Protein AF-A0A962MF19-F1 (afdb_monomer_lite)

Structure (mmCIF, N/CA/C/O backbone):
data_AF-A0A962MF19-F1
#
_entry.id   AF-A0A962MF19-F1
#
loop_
_atom_site.group_PDB
_atom_site.id
_atom_site.type_symbol
_atom_site.label_atom_id
_atom_site.label_alt_id
_atom_site.label_comp_id
_atom_site.label_asym_id
_atom_site.label_entity_id
_atom_site.label_seq_id
_atom_site.pdbx_PDB_ins_code
_atom_site.Cartn_x
_atom_site.Cartn_y
_atom_site.Cartn_z
_atom_site.occupancy
_atom_site.B_iso_or_equiv
_atom_site.auth_seq_id
_atom_site.auth_comp_id
_atom_site.auth_asym_id
_atom_site.auth_atom_id
_atom_site.pdbx_PDB_model_num
ATOM 1 N N . MET A 1 1 ? 55.843 11.246 -46.425 1.00 45.12 1 MET A N 1
ATOM 2 C CA . ME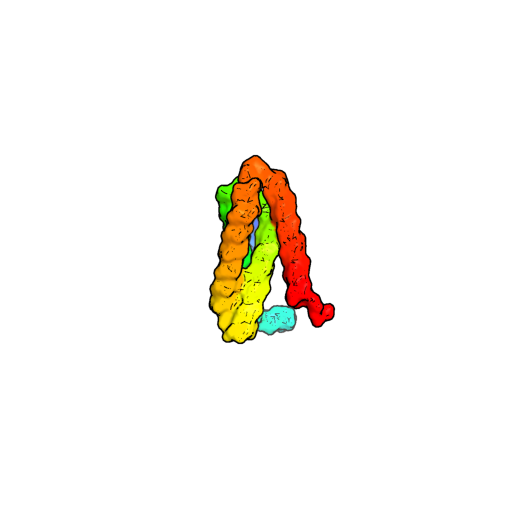T A 1 1 ? 55.905 10.665 -45.067 1.00 45.12 1 MET A CA 1
ATOM 3 C C . MET A 1 1 ? 54.503 10.751 -44.477 1.00 45.12 1 MET A C 1
ATOM 5 O O . MET A 1 1 ? 54.167 11.739 -43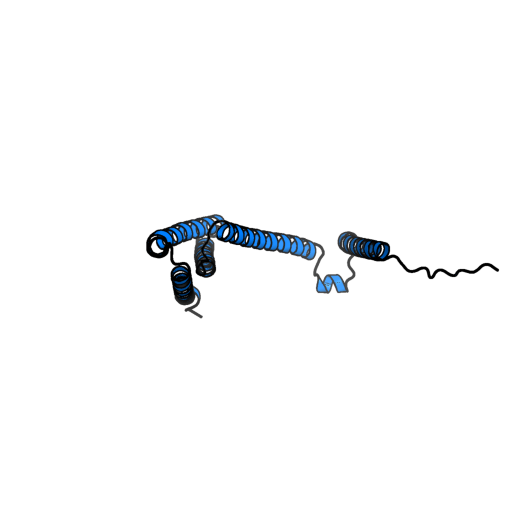.845 1.00 45.12 1 MET A O 1
ATOM 9 N N . ASN A 1 2 ? 53.659 9.770 -44.809 1.00 52.91 2 ASN A N 1
ATOM 10 C CA . ASN A 1 2 ? 52.299 9.628 -44.285 1.00 52.91 2 ASN A CA 1
ATOM 11 C C . ASN A 1 2 ? 52.342 8.606 -43.152 1.00 52.91 2 ASN A C 1
ATOM 13 O O . ASN A 1 2 ? 52.825 7.508 -43.406 1.00 52.91 2 ASN A O 1
ATOM 17 N N . ALA A 1 3 ? 51.829 8.956 -41.973 1.00 49.38 3 ALA A N 1
ATOM 18 C CA . ALA A 1 3 ? 51.201 8.040 -41.012 1.00 49.38 3 ALA A CA 1
ATOM 19 C C . ALA A 1 3 ? 50.844 8.827 -39.739 1.00 49.38 3 ALA A C 1
ATOM 21 O O . ALA A 1 3 ? 51.506 8.724 -38.713 1.00 49.38 3 ALA A O 1
ATOM 22 N N . LEU A 1 4 ? 49.803 9.660 -39.813 1.00 54.38 4 LEU A N 1
ATOM 23 C CA . LEU A 1 4 ? 49.084 10.070 -38.609 1.00 54.38 4 LEU A CA 1
ATOM 24 C C . LEU A 1 4 ? 48.129 8.926 -38.260 1.00 54.38 4 LEU A C 1
ATOM 26 O O . LEU A 1 4 ? 46.979 8.915 -38.697 1.00 54.38 4 LEU A O 1
ATOM 30 N N . GLU A 1 5 ? 48.635 7.931 -37.534 1.00 59.78 5 GLU A N 1
ATOM 31 C CA . GLU A 1 5 ? 47.818 6.900 -36.896 1.00 59.78 5 GLU A CA 1
ATOM 32 C C . GLU A 1 5 ? 46.910 7.572 -35.859 1.00 59.78 5 GLU A C 1
ATOM 34 O O . GLU A 1 5 ? 47.294 7.805 -34.715 1.00 59.78 5 GLU A O 1
ATOM 39 N N . GLN A 1 6 ? 45.693 7.935 -36.265 1.00 65.50 6 GLN A N 1
ATOM 40 C CA . GLN A 1 6 ? 44.643 8.215 -35.297 1.00 65.50 6 GLN A CA 1
ATOM 41 C C . GLN A 1 6 ? 44.184 6.876 -34.711 1.00 65.50 6 GLN A C 1
ATOM 43 O O . GLN A 1 6 ? 43.727 6.021 -35.475 1.00 65.50 6 GLN A O 1
ATOM 48 N N . PRO A 1 7 ? 44.285 6.657 -33.386 1.00 58.25 7 PRO A N 1
ATOM 49 C CA . PRO A 1 7 ? 43.779 5.434 -32.792 1.00 58.25 7 PRO A CA 1
ATOM 50 C C . PRO A 1 7 ? 42.270 5.390 -33.028 1.00 58.25 7 PRO A C 1
ATOM 52 O O . PRO A 1 7 ? 41.548 6.331 -32.695 1.00 58.25 7 PRO A O 1
ATOM 5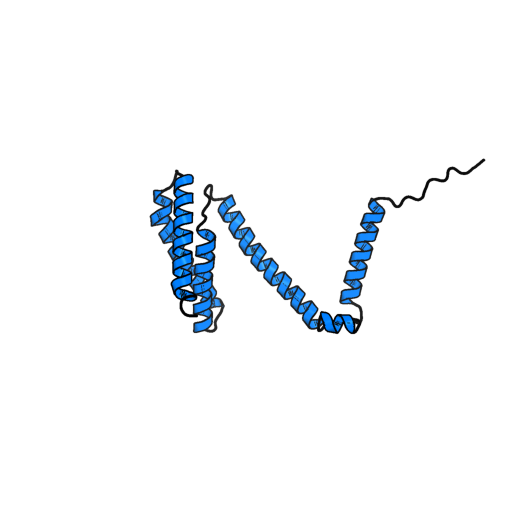5 N N . THR A 1 8 ? 41.794 4.301 -33.626 1.00 63.66 8 THR A N 1
ATOM 56 C CA . THR A 1 8 ? 40.376 4.009 -33.862 1.00 63.66 8 THR A CA 1
ATOM 57 C C . THR A 1 8 ? 39.663 3.787 -32.525 1.00 63.66 8 THR A C 1
ATOM 59 O O . THR A 1 8 ? 39.357 2.662 -32.134 1.00 63.66 8 THR A O 1
ATOM 62 N N . GLY A 1 9 ? 39.454 4.864 -31.771 1.00 68.25 9 GLY A N 1
ATOM 63 C CA . GLY A 1 9 ? 38.730 4.859 -30.511 1.00 68.25 9 GLY A CA 1
ATOM 64 C C . GLY A 1 9 ? 37.236 4.799 -30.787 1.00 68.25 9 GLY A C 1
ATOM 65 O O . GLY A 1 9 ? 36.672 5.724 -31.370 1.00 68.25 9 GLY A O 1
ATOM 66 N N . ILE A 1 10 ? 36.588 3.710 -30.374 1.00 74.94 10 ILE A N 1
ATOM 67 C CA . ILE A 1 10 ? 35.130 3.572 -30.437 1.00 74.94 10 ILE A CA 1
ATOM 68 C C . ILE A 1 10 ? 34.502 4.786 -29.741 1.00 74.94 10 ILE A C 1
ATOM 70 O O . ILE A 1 10 ? 34.751 5.043 -28.561 1.00 74.94 10 ILE A O 1
ATOM 74 N N . SER A 1 11 ? 33.687 5.551 -30.469 1.00 81.56 11 SER A N 1
ATOM 75 C CA . SER A 1 11 ? 33.043 6.736 -29.902 1.00 81.56 11 SER A CA 1
ATOM 76 C C . SER A 1 11 ? 32.055 6.342 -28.792 1.00 81.56 11 SER A C 1
ATOM 78 O O . SER A 1 11 ? 31.367 5.325 -28.893 1.00 81.56 11 SER A O 1
ATOM 80 N N . LYS A 1 12 ? 31.912 7.163 -27.737 1.00 81.75 12 LYS A N 1
ATOM 81 C CA . LYS A 1 12 ? 30.951 6.906 -26.635 1.00 81.75 12 LYS A CA 1
ATOM 82 C C . LYS A 1 12 ? 29.517 6.673 -27.135 1.00 81.75 12 LYS A C 1
ATOM 84 O O . LYS A 1 12 ? 28.783 5.876 -26.558 1.00 81.75 12 LYS A O 1
ATOM 89 N N . ARG A 1 13 ? 29.128 7.344 -28.227 1.00 82.50 13 ARG A N 1
ATOM 90 C CA . ARG A 1 13 ? 27.823 7.177 -28.882 1.00 82.50 13 ARG A CA 1
ATOM 91 C C . ARG A 1 13 ? 27.704 5.820 -29.582 1.00 82.50 13 ARG A C 1
ATOM 93 O O . ARG A 1 13 ? 26.664 5.186 -29.453 1.00 82.50 13 ARG A O 1
ATOM 100 N N . GLN A 1 14 ? 28.750 5.352 -30.273 1.00 86.75 14 GLN A N 1
ATOM 101 C CA . GLN A 1 14 ? 28.789 3.985 -30.814 1.00 86.75 14 GLN A CA 1
ATOM 102 C C . GLN A 1 14 ? 28.735 2.939 -29.707 1.00 86.75 14 GLN A C 1
ATOM 104 O O . GLN A 1 14 ? 28.027 1.955 -29.865 1.00 86.75 14 GLN A O 1
ATOM 109 N N . LEU A 1 15 ? 29.418 3.166 -28.581 1.00 86.25 15 LEU A N 1
ATOM 110 C CA . LEU A 1 15 ? 29.354 2.265 -27.431 1.00 86.25 15 LEU A CA 1
ATOM 111 C C . LEU A 1 15 ? 27.913 2.133 -26.909 1.00 86.25 15 LEU A C 1
ATOM 113 O O . LEU A 1 15 ? 27.426 1.024 -26.718 1.00 86.25 15 LEU A O 1
ATOM 117 N N . TRP A 1 16 ? 27.203 3.258 -26.762 1.00 87.94 16 TRP A N 1
ATOM 118 C CA . TRP A 1 16 ? 25.786 3.272 -26.385 1.00 87.94 16 TRP A CA 1
ATOM 119 C C . TRP A 1 16 ? 24.900 2.525 -27.391 1.00 87.94 16 TRP A C 1
ATOM 121 O O . TRP A 1 16 ? 24.063 1.723 -26.986 1.00 87.94 16 TRP A O 1
ATOM 131 N N . TRP A 1 17 ? 25.103 2.722 -28.696 1.00 89.62 17 TRP A N 1
ATOM 132 C CA . TRP A 1 17 ? 24.365 1.984 -29.729 1.00 89.62 17 TRP A CA 1
ATOM 133 C C . TRP A 1 17 ? 24.653 0.481 -29.718 1.00 89.62 17 TRP A C 1
ATOM 135 O O . TRP A 1 17 ? 23.727 -0.312 -29.865 1.00 89.62 17 TRP A O 1
ATOM 145 N N . LEU A 1 18 ? 25.907 0.078 -29.506 1.00 90.50 18 LEU A N 1
ATOM 146 C CA . LEU A 1 18 ? 26.288 -1.331 -29.397 1.00 90.50 18 LEU A CA 1
ATOM 147 C C . LEU A 1 18 ? 25.648 -1.996 -28.175 1.00 90.50 18 LEU A C 1
ATOM 149 O O . LEU A 1 18 ? 25.180 -3.125 -28.285 1.00 90.50 18 LEU A O 1
ATOM 153 N N . LEU A 1 19 ? 25.566 -1.291 -27.043 1.00 90.62 19 LEU A N 1
ATOM 154 C CA . LEU A 1 19 ? 24.864 -1.779 -25.855 1.00 90.62 19 LEU A CA 1
ATOM 155 C C . LEU A 1 19 ? 23.370 -1.989 -26.126 1.00 90.62 19 LEU A C 1
ATOM 157 O O . LEU A 1 19 ? 22.846 -3.047 -25.791 1.00 90.62 19 LEU A O 1
ATOM 161 N N . TRP A 1 20 ? 22.695 -1.040 -26.783 1.00 90.12 20 TRP A N 1
ATOM 162 C CA . TRP A 1 20 ? 21.284 -1.199 -27.160 1.00 90.12 20 TRP A CA 1
ATOM 163 C C . TRP A 1 20 ? 21.058 -2.325 -28.170 1.00 90.12 20 TRP A C 1
ATOM 165 O O . TRP A 1 20 ? 20.074 -3.052 -28.054 1.00 90.12 20 TRP A O 1
ATOM 175 N N . LEU A 1 21 ? 21.964 -2.500 -29.134 1.00 92.00 21 LEU A N 1
ATOM 176 C CA . LEU A 1 21 ? 21.892 -3.596 -30.101 1.00 92.00 21 LEU A CA 1
ATOM 177 C C . LEU A 1 21 ? 22.109 -4.955 -29.437 1.00 92.00 21 LEU A C 1
ATOM 179 O O . LEU A 1 21 ? 21.353 -5.881 -29.714 1.00 92.00 21 LEU A O 1
ATOM 183 N N . LEU A 1 22 ? 23.088 -5.072 -28.536 1.00 90.06 22 LEU A N 1
ATOM 184 C CA . LEU A 1 22 ? 23.308 -6.288 -27.752 1.00 90.06 22 LEU A CA 1
ATOM 185 C C . LEU A 1 22 ? 22.102 -6.597 -26.868 1.00 90.06 22 LEU A C 1
ATOM 187 O O . LEU A 1 22 ? 21.628 -7.728 -26.865 1.00 90.06 22 LEU A O 1
ATOM 191 N N . LEU A 1 23 ? 21.563 -5.594 -26.173 1.00 89.62 23 LEU A N 1
ATOM 192 C CA . LEU A 1 23 ? 20.366 -5.745 -25.352 1.00 89.62 23 LEU A CA 1
ATOM 193 C C . LEU A 1 23 ? 19.175 -6.216 -26.199 1.00 89.62 23 LEU A C 1
ATOM 195 O O . LEU A 1 23 ? 18.524 -7.199 -25.859 1.00 89.62 23 LEU A O 1
ATOM 199 N N . GLY A 1 24 ? 18.926 -5.559 -27.334 1.00 87.25 24 GLY A N 1
ATOM 200 C CA . GLY A 1 24 ? 17.862 -5.927 -28.266 1.00 87.25 24 GLY A CA 1
ATOM 201 C C . GLY A 1 24 ? 18.040 -7.332 -28.842 1.00 87.25 24 GLY A C 1
ATOM 202 O O . GLY A 1 24 ? 17.070 -8.081 -28.922 1.00 87.25 24 GLY A O 1
ATOM 203 N N . ALA A 1 25 ? 19.271 -7.727 -29.176 1.00 85.44 25 ALA A N 1
ATOM 204 C CA . ALA A 1 25 ? 19.594 -9.068 -29.658 1.00 85.44 25 ALA A CA 1
ATOM 205 C C . ALA A 1 25 ? 19.375 -10.139 -28.578 1.00 85.44 25 ALA A C 1
ATOM 207 O O . ALA A 1 25 ? 18.810 -11.191 -28.871 1.00 85.44 25 ALA A O 1
ATOM 208 N N . VAL A 1 26 ? 19.753 -9.862 -27.326 1.00 83.75 26 VAL A N 1
ATOM 209 C CA . VAL A 1 26 ? 19.499 -10.746 -26.176 1.00 83.75 26 VAL A CA 1
ATOM 210 C C . VAL A 1 26 ? 17.999 -10.899 -25.935 1.00 83.75 26 VAL A C 1
ATOM 212 O O . VAL A 1 26 ? 17.520 -12.019 -25.766 1.00 83.75 26 VAL A O 1
ATOM 215 N N . VAL A 1 27 ? 17.241 -9.800 -25.980 1.00 82.31 27 VAL A N 1
ATOM 216 C CA . VAL A 1 27 ? 15.777 -9.822 -25.846 1.00 82.31 27 VAL A CA 1
ATOM 217 C C . VAL A 1 27 ? 15.150 -10.630 -26.982 1.00 82.31 27 VAL A C 1
ATOM 219 O O . VAL A 1 27 ? 14.377 -11.548 -26.723 1.00 82.31 27 VAL A O 1
ATOM 222 N N . ALA A 1 28 ? 15.524 -10.362 -28.234 1.00 82.31 28 ALA A N 1
ATOM 223 C CA . ALA A 1 28 ? 15.025 -11.101 -29.390 1.00 82.31 28 ALA A CA 1
ATOM 224 C C . ALA A 1 28 ? 15.350 -12.602 -29.300 1.00 82.31 28 ALA A C 1
ATOM 226 O O . ALA A 1 28 ? 14.480 -13.433 -29.567 1.00 82.31 28 ALA A O 1
ATOM 227 N N . TRP A 1 29 ? 16.561 -12.960 -28.858 1.00 81.62 29 TRP A N 1
ATOM 228 C CA . TRP A 1 29 ? 16.967 -14.347 -28.622 1.00 81.62 29 TRP A CA 1
ATOM 229 C C . TRP A 1 29 ? 16.108 -15.019 -27.547 1.00 81.62 29 TRP A C 1
ATOM 231 O O . TRP A 1 29 ? 15.666 -16.152 -27.732 1.00 81.62 29 TRP A O 1
ATOM 241 N N . LEU A 1 30 ? 15.785 -14.303 -26.469 1.00 76.56 30 LEU A N 1
ATOM 242 C CA . LEU A 1 30 ? 14.934 -14.800 -25.391 1.00 76.56 30 LEU A CA 1
ATOM 243 C C . LEU A 1 30 ? 13.530 -15.203 -25.887 1.00 76.56 30 LEU A C 1
ATOM 245 O O . LEU A 1 30 ? 12.989 -16.218 -25.448 1.00 76.56 30 LEU A O 1
ATOM 249 N N . PHE A 1 31 ? 12.956 -14.438 -26.823 1.00 73.38 31 PHE A N 1
ATOM 250 C CA . PHE A 1 31 ? 11.616 -14.690 -27.371 1.00 73.38 31 PHE A CA 1
ATOM 251 C C . PHE A 1 31 ? 11.610 -15.698 -28.534 1.00 73.38 31 PHE A C 1
ATOM 253 O O . PHE A 1 31 ? 10.761 -16.594 -28.566 1.00 73.38 31 PHE A O 1
ATOM 260 N N . LEU A 1 32 ? 12.551 -15.582 -29.476 1.00 72.75 32 LEU A N 1
ATOM 261 C CA . LEU A 1 32 ? 12.556 -16.350 -30.729 1.00 72.75 32 LEU A CA 1
ATOM 262 C C . LEU A 1 32 ? 13.275 -17.706 -30.620 1.00 72.75 32 LEU A C 1
ATOM 264 O O . LEU A 1 32 ? 12.950 -18.624 -31.371 1.00 72.75 32 LEU A O 1
ATOM 268 N N . SER A 1 33 ? 14.225 -17.873 -29.694 1.00 69.19 33 SER A N 1
ATOM 269 C CA . SER A 1 33 ? 15.127 -19.036 -29.684 1.00 69.19 33 SER A CA 1
ATOM 270 C C . SER A 1 33 ? 14.577 -20.264 -28.943 1.00 69.19 33 SER A C 1
ATOM 272 O O . SER A 1 33 ? 13.731 -20.161 -28.049 1.00 69.19 33 SER A O 1
ATOM 274 N N . ILE A 1 34 ? 15.065 -21.457 -29.299 1.00 70.44 34 ILE A N 1
ATOM 275 C CA . ILE A 1 34 ? 14.861 -22.708 -28.552 1.00 70.44 34 ILE A CA 1
ATOM 276 C C . ILE A 1 34 ? 15.740 -22.634 -27.308 1.00 70.44 34 ILE A C 1
ATOM 278 O O . ILE A 1 34 ? 16.961 -22.548 -27.402 1.00 70.44 34 ILE A O 1
ATOM 282 N N . TRP A 1 35 ? 15.111 -22.620 -26.136 1.00 78.44 35 TRP A N 1
ATOM 283 C CA . TRP A 1 35 ? 15.846 -22.455 -24.889 1.00 78.44 35 TRP A CA 1
ATOM 284 C C . TRP A 1 35 ? 16.718 -23.688 -24.633 1.00 78.44 35 TRP A C 1
ATOM 286 O O . TRP A 1 35 ? 16.205 -24.806 -24.755 1.00 78.44 35 TRP A O 1
ATOM 296 N N . PRO A 1 36 ? 18.007 -23.509 -24.299 1.00 79.31 36 PRO A N 1
ATOM 297 C CA . PRO A 1 36 ? 18.865 -24.623 -23.922 1.00 79.31 36 PRO A CA 1
ATOM 298 C C . PRO A 1 36 ? 18.348 -25.274 -22.632 1.00 79.31 36 PRO A C 1
ATOM 300 O O . PRO A 1 36 ? 17.666 -24.629 -21.835 1.00 79.31 36 PRO A O 1
ATOM 303 N N . ASP A 1 37 ? 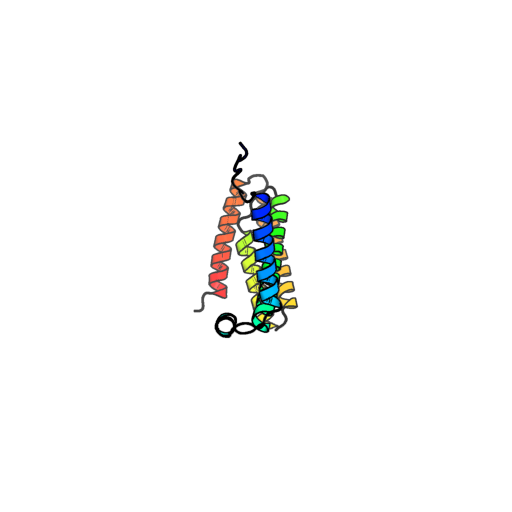18.632 -26.557 -22.425 1.00 78.12 37 ASP A N 1
ATOM 304 C CA . ASP A 1 37 ? 17.961 -27.335 -21.372 1.00 78.12 37 ASP A CA 1
ATOM 305 C C . ASP A 1 37 ? 18.295 -26.843 -19.956 1.00 78.12 37 ASP A C 1
ATOM 307 O O . ASP A 1 37 ? 17.385 -26.683 -19.149 1.00 78.12 37 ASP A O 1
ATOM 311 N N . TRP A 1 38 ? 19.534 -26.398 -19.715 1.00 80.69 38 TRP A N 1
ATOM 312 C CA . TRP A 1 38 ? 19.921 -25.738 -18.458 1.00 80.69 38 TRP A CA 1
ATOM 313 C C . TRP A 1 38 ? 19.070 -24.495 -18.141 1.00 80.69 38 TRP A C 1
ATOM 315 O O . TRP A 1 38 ? 18.825 -24.174 -16.981 1.00 80.69 38 TRP A O 1
ATOM 325 N N . LEU A 1 39 ? 18.597 -23.786 -19.172 1.00 76.56 39 LEU A N 1
ATOM 326 C CA . LEU A 1 39 ? 17.756 -22.601 -19.016 1.00 76.56 39 LEU A CA 1
ATOM 327 C C . LEU A 1 39 ? 16.306 -22.996 -18.723 1.00 76.56 39 LEU A C 1
ATOM 329 O O . LEU A 1 39 ? 15.621 -22.296 -17.981 1.00 76.56 39 LEU A O 1
ATOM 333 N N . LYS A 1 40 ? 15.833 -24.120 -19.273 1.00 76.44 40 LYS A N 1
ATOM 334 C CA . LYS A 1 40 ? 14.520 -24.684 -18.932 1.00 76.44 40 LYS A CA 1
ATOM 335 C C . LYS A 1 40 ? 14.501 -25.221 -17.506 1.00 76.44 40 LYS A C 1
ATOM 337 O O . LYS A 1 40 ? 13.482 -25.069 -16.853 1.00 76.44 40 LYS A O 1
ATOM 342 N N . ASP A 1 41 ? 15.601 -25.756 -16.994 1.00 77.25 41 ASP A N 1
ATOM 343 C CA . ASP A 1 41 ? 15.658 -26.225 -15.605 1.00 77.25 41 ASP A CA 1
ATOM 344 C C . ASP A 1 41 ? 15.540 -25.062 -14.606 1.00 77.25 41 ASP A C 1
ATOM 346 O O . ASP A 1 41 ? 14.851 -25.171 -13.592 1.00 77.25 41 ASP A O 1
ATOM 350 N N . VAL A 1 42 ? 16.127 -23.904 -14.935 1.00 77.44 42 VAL A N 1
ATOM 351 C CA . VAL A 1 42 ? 16.046 -22.685 -14.110 1.00 77.44 42 VAL A CA 1
ATOM 352 C C . VAL A 1 42 ? 14.714 -21.948 -14.294 1.00 77.44 42 VAL A C 1
ATOM 354 O O . VAL A 1 42 ? 14.071 -21.563 -13.320 1.00 77.44 42 VAL A O 1
ATOM 357 N N . LEU A 1 43 ? 14.276 -21.737 -15.538 1.00 75.00 43 LEU A N 1
ATOM 358 C CA . LEU A 1 43 ? 13.096 -20.923 -15.866 1.00 75.00 43 LEU A CA 1
ATOM 359 C C . LEU A 1 43 ? 11.822 -21.756 -16.122 1.00 75.00 43 LEU A C 1
ATOM 361 O O . LEU A 1 43 ? 10.796 -21.216 -16.541 1.00 75.00 43 LEU A O 1
ATOM 365 N N . LYS A 1 44 ? 11.869 -23.065 -15.844 1.00 75.12 44 LYS A N 1
ATOM 366 C CA . LYS A 1 44 ? 10.845 -24.108 -16.063 1.00 75.12 44 LYS A CA 1
ATOM 367 C C . LYS A 1 44 ? 10.356 -24.245 -17.509 1.00 75.12 44 LYS A C 1
ATOM 369 O O . LYS A 1 44 ? 10.521 -25.283 -18.141 1.00 75.12 44 LYS A O 1
ATOM 374 N N . SER A 1 45 ? 9.673 -23.232 -18.041 1.00 78.44 45 SER A N 1
ATOM 375 C CA . SER A 1 45 ? 9.106 -23.255 -19.393 1.00 78.44 45 SER A CA 1
ATOM 376 C C . SER A 1 45 ? 8.900 -21.852 -19.965 1.00 78.44 45 SER A C 1
ATOM 378 O O . SER A 1 45 ? 8.678 -20.894 -19.227 1.00 78.44 45 SER A O 1
ATOM 380 N N . LYS A 1 46 ? 8.851 -21.742 -21.302 1.00 77.25 46 LYS A N 1
ATOM 381 C CA . LYS A 1 46 ? 8.497 -20.484 -21.989 1.00 77.25 46 LYS A CA 1
ATOM 382 C C . LYS A 1 46 ? 7.159 -19.908 -21.504 1.00 77.25 46 LYS A C 1
ATOM 384 O O . LYS A 1 46 ? 7.028 -18.698 -21.359 1.00 77.25 46 LYS A O 1
ATOM 389 N N . LYS A 1 47 ? 6.178 -20.772 -21.213 1.00 82.38 47 LYS A N 1
ATOM 390 C CA . LYS A 1 47 ? 4.872 -20.361 -20.671 1.00 82.38 47 LYS A CA 1
ATOM 391 C C . LYS A 1 47 ? 5.004 -19.758 -19.271 1.00 82.38 47 LYS A C 1
ATOM 393 O O . LYS A 1 47 ? 4.405 -18.722 -19.006 1.00 82.38 47 LYS A O 1
ATOM 398 N N . ALA A 1 48 ? 5.810 -20.374 -18.403 1.00 83.06 48 ALA A N 1
ATOM 399 C CA . ALA A 1 48 ? 6.078 -19.858 -17.062 1.00 83.06 48 ALA A CA 1
ATOM 400 C C . ALA A 1 48 ? 6.805 -18.508 -17.115 1.00 83.06 48 ALA A C 1
ATOM 402 O O . ALA A 1 48 ? 6.434 -17.598 -16.384 1.00 83.06 48 ALA A O 1
ATOM 403 N N . PHE A 1 49 ? 7.767 -18.347 -18.026 1.00 83.50 49 PHE A N 1
ATOM 404 C CA . PHE A 1 49 ? 8.455 -17.075 -18.236 1.00 83.50 49 PHE A CA 1
ATOM 405 C C . PHE A 1 49 ? 7.502 -15.954 -18.677 1.00 83.50 49 PHE A C 1
ATOM 407 O O . PHE A 1 49 ? 7.483 -14.884 -18.074 1.00 83.50 49 PHE A O 1
ATOM 414 N N . VAL A 1 50 ? 6.660 -16.210 -19.684 1.00 86.75 50 VAL A N 1
ATOM 415 C CA . VAL A 1 50 ? 5.655 -15.235 -20.140 1.00 86.75 50 VAL A CA 1
ATOM 416 C C . VAL A 1 50 ? 4.663 -14.909 -19.018 1.00 86.75 50 VAL A C 1
ATOM 418 O O . VAL A 1 50 ? 4.384 -13.739 -18.770 1.00 86.75 50 VAL A O 1
ATOM 421 N N . SER A 1 51 ? 4.177 -15.918 -18.289 1.00 89.00 51 SER A N 1
ATOM 422 C CA . SER A 1 51 ? 3.296 -15.709 -17.134 1.00 89.00 51 SER A CA 1
ATOM 423 C C . SER A 1 51 ? 3.971 -14.894 -16.028 1.00 89.00 51 SER A C 1
ATOM 425 O O . SER A 1 51 ? 3.326 -14.021 -15.455 1.00 89.00 51 SER A O 1
ATOM 427 N N . ALA A 1 52 ? 5.259 -15.115 -15.760 1.00 89.88 52 ALA A N 1
ATOM 428 C CA . ALA A 1 52 ? 6.022 -14.344 -14.785 1.00 89.88 52 ALA A CA 1
ATOM 429 C C . ALA A 1 52 ? 6.165 -12.873 -15.202 1.00 89.88 52 ALA A C 1
ATOM 431 O O . ALA A 1 52 ? 6.029 -11.997 -14.352 1.00 89.88 52 ALA A O 1
ATOM 432 N N . ILE A 1 53 ? 6.357 -12.588 -16.497 1.00 91.25 53 ILE A N 1
ATOM 433 C CA . ILE A 1 53 ? 6.346 -11.210 -17.016 1.00 91.25 53 ILE A CA 1
ATOM 434 C C . ILE A 1 53 ? 4.982 -10.558 -16.779 1.00 91.25 53 ILE A C 1
ATOM 436 O O . ILE A 1 53 ? 4.928 -9.462 -16.228 1.00 91.25 53 ILE A O 1
ATOM 440 N N . PHE A 1 54 ? 3.881 -11.216 -17.157 1.00 94.25 54 PHE A N 1
ATOM 441 C CA . PHE A 1 54 ? 2.539 -10.659 -16.952 1.00 94.25 54 PHE A CA 1
ATOM 442 C C . PHE A 1 54 ? 2.213 -10.457 -15.470 1.00 94.25 54 PHE A C 1
ATOM 444 O O . PHE A 1 54 ? 1.666 -9.417 -15.104 1.00 94.25 54 PHE A O 1
ATOM 451 N N . ASN A 1 55 ? 2.602 -11.396 -14.606 1.00 93.56 55 ASN A N 1
ATOM 452 C CA . ASN A 1 55 ? 2.467 -11.247 -13.158 1.00 93.56 55 ASN A CA 1
ATOM 453 C C . ASN A 1 55 ? 3.305 -10.070 -12.645 1.00 93.56 55 ASN A C 1
ATOM 455 O O . ASN A 1 55 ? 2.805 -9.266 -11.866 1.00 93.56 55 ASN A O 1
ATOM 459 N N . GLY A 1 56 ? 4.542 -9.920 -13.128 1.00 95.06 56 GLY A N 1
ATOM 460 C CA . GLY A 1 56 ? 5.414 -8.799 -12.787 1.00 95.06 56 GLY A CA 1
ATOM 461 C C . GLY A 1 56 ? 4.830 -7.451 -13.206 1.00 95.06 56 GLY A C 1
ATOM 462 O O . GLY A 1 56 ? 4.806 -6.529 -12.399 1.00 95.06 56 GLY A O 1
ATOM 463 N N . ILE A 1 57 ? 4.292 -7.342 -14.426 1.00 96.44 57 ILE A N 1
ATOM 464 C CA . ILE A 1 57 ? 3.612 -6.129 -14.912 1.00 96.44 57 ILE A CA 1
ATOM 465 C C . ILE A 1 57 ? 2.359 -5.840 -14.083 1.00 96.44 57 ILE A C 1
ATOM 467 O O . ILE A 1 57 ? 2.123 -4.693 -13.721 1.00 96.44 57 ILE A O 1
ATOM 471 N N . THR A 1 58 ? 1.576 -6.866 -13.749 1.00 95.12 58 THR A N 1
ATOM 472 C CA . THR A 1 58 ? 0.375 -6.717 -12.915 1.00 95.12 58 THR A CA 1
ATOM 473 C C . THR A 1 58 ? 0.736 -6.181 -11.530 1.00 95.12 58 THR A C 1
ATOM 475 O O . THR A 1 58 ? 0.138 -5.214 -11.063 1.00 95.12 58 THR A O 1
ATOM 478 N N . LEU A 1 59 ? 1.760 -6.758 -10.897 1.00 95.25 59 LEU A N 1
ATOM 479 C CA . LEU A 1 59 ? 2.248 -6.337 -9.585 1.00 95.25 59 LEU A CA 1
ATOM 480 C C . LEU A 1 59 ? 2.848 -4.922 -9.633 1.00 95.25 59 LEU A C 1
ATOM 482 O O . LEU A 1 59 ? 2.560 -4.095 -8.773 1.00 95.25 59 LEU A O 1
ATOM 486 N N . ALA A 1 60 ? 3.630 -4.618 -10.673 1.00 96.56 60 ALA A N 1
ATOM 487 C CA . ALA A 1 60 ? 4.184 -3.287 -10.899 1.00 96.56 60 ALA A CA 1
ATOM 488 C C . ALA A 1 60 ? 3.080 -2.247 -11.123 1.00 96.56 60 ALA A C 1
ATOM 490 O O . ALA A 1 60 ? 3.166 -1.149 -10.582 1.00 96.56 60 ALA A O 1
ATOM 491 N N . GLY A 1 61 ? 2.025 -2.595 -11.865 1.00 96.62 61 GLY A N 1
ATOM 492 C CA . GLY A 1 61 ? 0.848 -1.754 -12.065 1.00 96.62 61 GLY A CA 1
ATOM 493 C C . GLY A 1 61 ? 0.094 -1.491 -10.762 1.00 96.62 61 GLY A C 1
ATOM 494 O O . GLY A 1 61 ? -0.263 -0.347 -10.491 1.00 96.62 61 GLY A O 1
ATOM 495 N N . LEU A 1 62 ? -0.080 -2.514 -9.919 1.00 92.00 62 LEU A N 1
ATOM 496 C CA . LEU A 1 62 ? -0.655 -2.367 -8.579 1.00 92.00 62 LEU A CA 1
ATOM 497 C C . LEU A 1 62 ? 0.181 -1.425 -7.704 1.00 92.00 62 LEU A C 1
ATOM 499 O O . LEU A 1 62 ? -0.360 -0.481 -7.132 1.00 92.00 62 LEU A O 1
ATOM 503 N N . TYR A 1 63 ? 1.497 -1.632 -7.634 1.00 92.69 63 TYR A N 1
ATOM 504 C CA . TYR A 1 63 ? 2.388 -0.769 -6.854 1.00 92.69 63 TYR A CA 1
ATOM 505 C C . TYR A 1 63 ? 2.447 0.655 -7.398 1.00 92.69 63 TYR A C 1
ATOM 507 O O . TYR A 1 63 ? 2.440 1.603 -6.616 1.00 92.69 63 TYR A O 1
ATOM 515 N N . PHE A 1 64 ? 2.446 0.820 -8.720 1.00 95.31 64 PHE A N 1
ATOM 516 C CA . PHE A 1 64 ? 2.365 2.125 -9.361 1.00 95.31 64 PHE A CA 1
ATOM 517 C C . PHE A 1 64 ? 1.063 2.845 -9.001 1.00 95.31 64 PHE A C 1
ATOM 519 O O . PHE A 1 64 ? 1.098 4.012 -8.620 1.00 95.31 64 PHE A O 1
ATOM 526 N N . LEU A 1 65 ? -0.077 2.153 -9.063 1.00 91.75 65 LEU A N 1
ATOM 527 C CA . LEU A 1 65 ? -1.374 2.722 -8.710 1.00 91.75 65 LEU A CA 1
ATOM 528 C C . LEU A 1 65 ? -1.398 3.171 -7.243 1.00 91.75 65 LEU A C 1
ATOM 530 O O . LEU A 1 65 ? -1.759 4.316 -6.969 1.00 91.75 65 LEU A O 1
ATOM 534 N N . VAL A 1 66 ? -0.926 2.329 -6.319 1.00 88.38 66 VAL A N 1
ATOM 535 C CA . VAL A 1 66 ? -0.818 2.670 -4.889 1.00 88.38 66 VAL A CA 1
ATOM 536 C C . VAL A 1 66 ? 0.111 3.869 -4.667 1.00 88.38 66 VAL A C 1
ATOM 538 O O . VAL A 1 66 ? -0.276 4.828 -3.999 1.00 88.38 66 VAL A O 1
ATOM 541 N N . ALA A 1 67 ? 1.306 3.860 -5.263 1.00 90.81 67 ALA A N 1
ATOM 542 C CA . ALA A 1 67 ? 2.268 4.954 -5.143 1.00 90.81 67 ALA A CA 1
ATOM 543 C C . ALA A 1 67 ? 1.720 6.269 -5.715 1.00 90.81 67 ALA A C 1
ATOM 545 O O . ALA A 1 67 ? 1.839 7.311 -5.076 1.00 90.81 67 ALA A O 1
ATOM 546 N N . SER A 1 68 ? 1.069 6.228 -6.880 1.00 93.44 68 SER A N 1
ATOM 547 C CA . SER A 1 68 ? 0.463 7.411 -7.499 1.00 93.44 68 SER A CA 1
ATOM 548 C C . SER A 1 68 ? -0.666 7.999 -6.646 1.00 93.44 68 SER A C 1
ATOM 550 O O . SER A 1 68 ? -0.749 9.219 -6.502 1.00 93.44 68 SER A O 1
ATOM 552 N N . GLY A 1 69 ? -1.483 7.147 -6.015 1.00 86.50 69 GLY A N 1
ATOM 553 C CA . GLY A 1 69 ? -2.523 7.568 -5.078 1.00 86.50 69 GLY A CA 1
ATOM 554 C C . GLY A 1 69 ? -1.936 8.246 -3.844 1.00 86.50 69 GLY A C 1
ATOM 555 O O . GLY A 1 69 ? -2.382 9.328 -3.469 1.00 86.50 69 GLY A O 1
ATOM 556 N N . PHE A 1 70 ? -0.878 7.667 -3.269 1.00 83.56 70 PHE A N 1
ATOM 557 C CA . PHE A 1 70 ? -0.129 8.280 -2.174 1.00 83.56 70 PHE A CA 1
ATOM 558 C C . PHE A 1 70 ? 0.410 9.656 -2.591 1.00 83.56 70 PHE A C 1
ATOM 560 O O . PHE A 1 70 ? 0.100 10.656 -1.949 1.00 83.56 70 PHE A O 1
ATOM 567 N N . THR A 1 71 ? 1.124 9.751 -3.718 1.00 88.31 71 THR A N 1
ATOM 568 C CA . THR A 1 71 ? 1.648 11.027 -4.232 1.00 88.31 71 THR A CA 1
ATOM 569 C C . THR A 1 71 ? 0.555 12.077 -4.425 1.00 88.31 71 THR A C 1
ATOM 571 O O . THR A 1 71 ? 0.774 13.235 -4.082 1.00 88.31 71 THR A O 1
ATOM 574 N N . LEU A 1 72 ? -0.621 11.700 -4.931 1.00 87.19 72 LEU A N 1
ATOM 575 C CA . LEU A 1 72 ? -1.729 12.634 -5.132 1.00 87.19 72 LEU A CA 1
ATOM 576 C C . LEU A 1 72 ? -2.294 13.147 -3.799 1.00 87.19 72 LEU A C 1
ATOM 578 O O . LEU A 1 72 ? -2.556 14.342 -3.670 1.00 87.19 72 LEU A O 1
ATOM 582 N N . VAL A 1 73 ? -2.418 12.280 -2.789 1.00 80.12 73 VAL A N 1
ATOM 583 C CA . VAL A 1 73 ? -2.867 12.672 -1.443 1.00 80.12 73 VAL A CA 1
ATOM 584 C C . VAL A 1 73 ? -1.898 13.677 -0.815 1.00 80.12 73 VAL A C 1
ATOM 586 O O . VAL A 1 73 ? -2.344 14.743 -0.400 1.00 80.12 73 VAL A O 1
ATOM 589 N N . PHE A 1 74 ? -0.588 13.404 -0.801 1.00 74.81 74 PHE A N 1
ATOM 590 C CA . PHE A 1 74 ? 0.410 14.343 -0.249 1.00 74.81 74 PHE A CA 1
ATOM 591 C C . PHE A 1 74 ? 0.638 15.576 -1.130 1.00 74.81 74 PHE A C 1
ATOM 593 O O . PHE A 1 74 ? 1.009 16.630 -0.629 1.00 74.81 74 PHE A O 1
ATOM 600 N N . GLY A 1 75 ? 0.421 15.468 -2.441 1.00 79.69 75 GLY A N 1
ATOM 601 C CA . GLY A 1 75 ? 0.544 16.596 -3.363 1.00 79.69 75 GLY A CA 1
ATOM 602 C C . GLY A 1 75 ? -0.549 17.647 -3.166 1.00 79.69 75 GLY A C 1
ATOM 603 O O . GLY A 1 75 ? -0.314 18.827 -3.415 1.00 79.69 75 GLY A O 1
ATOM 604 N N . LEU A 1 76 ? -1.732 17.228 -2.703 1.00 79.50 76 LEU A N 1
ATOM 605 C CA . LEU A 1 76 ? -2.868 18.115 -2.441 1.00 79.50 76 LEU A CA 1
ATOM 606 C C . LEU A 1 76 ? -2.999 18.494 -0.957 1.00 79.50 76 LEU A C 1
ATOM 608 O O . LEU A 1 76 ? -3.409 19.612 -0.643 1.00 79.50 76 LEU A O 1
ATOM 612 N N . MET A 1 77 ? -2.653 17.588 -0.041 1.00 69.62 77 MET A N 1
ATOM 613 C CA . MET A 1 77 ? -2.730 17.815 1.403 1.00 69.62 77 MET A CA 1
ATOM 614 C C . MET A 1 77 ? -1.405 18.381 1.916 1.00 69.62 77 MET A C 1
ATOM 616 O O . MET A 1 77 ? -0.364 17.747 1.812 1.00 69.62 77 MET A O 1
ATOM 620 N N . ARG A 1 78 ? -1.440 19.559 2.546 1.00 68.38 78 ARG A N 1
ATOM 621 C CA . ARG A 1 78 ? -0.253 20.188 3.160 1.00 68.38 78 ARG A CA 1
ATOM 622 C C . ARG A 1 78 ? 0.188 19.536 4.484 1.00 68.38 78 ARG A C 1
ATOM 624 O O . ARG A 1 78 ? 1.079 20.073 5.129 1.00 68.38 78 ARG A O 1
ATOM 631 N N . ASN A 1 79 ? -0.420 18.417 4.894 1.00 67.38 79 ASN A N 1
ATOM 632 C CA . ASN A 1 79 ? -0.094 17.698 6.132 1.00 67.38 79 ASN A CA 1
ATOM 633 C C . ASN A 1 79 ? 0.400 16.271 5.855 1.00 67.38 79 ASN A C 1
ATOM 635 O O . ASN A 1 79 ? 0.055 15.663 4.841 1.00 67.38 79 ASN A O 1
ATOM 639 N N . VAL A 1 80 ? 1.204 15.734 6.778 1.00 70.31 80 VAL A N 1
ATOM 640 C CA . VAL A 1 80 ? 1.739 14.372 6.684 1.00 70.31 80 VAL A CA 1
ATOM 641 C C . VAL A 1 80 ? 0.928 13.432 7.578 1.00 70.31 80 VAL A C 1
ATOM 643 O O . VAL A 1 80 ? 1.076 13.447 8.796 1.00 70.31 80 VAL A O 1
ATOM 646 N N . ASN A 1 81 ? 0.070 12.594 6.989 1.00 84.75 81 ASN A N 1
ATOM 647 C CA . ASN A 1 81 ? -0.672 11.571 7.733 1.00 84.75 81 ASN A CA 1
ATOM 648 C C . ASN A 1 81 ? 0.101 10.241 7.781 1.00 84.75 81 ASN A C 1
ATOM 650 O O . ASN A 1 81 ? 0.131 9.498 6.799 1.00 84.75 81 ASN A O 1
ATOM 654 N N . LEU A 1 82 ? 0.674 9.907 8.942 1.00 86.38 82 LEU A N 1
AT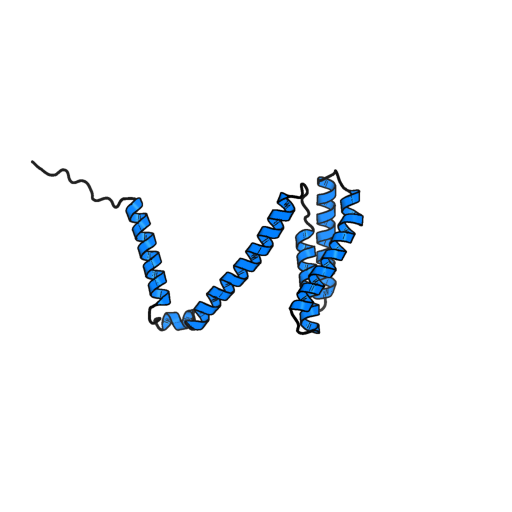OM 655 C CA . LEU A 1 82 ? 1.445 8.671 9.143 1.00 86.38 82 LEU A CA 1
ATOM 656 C C . LEU A 1 82 ? 0.579 7.434 9.446 1.00 86.38 82 LEU A C 1
ATOM 658 O O . LEU A 1 82 ? 1.070 6.309 9.363 1.00 86.38 82 LEU A O 1
ATOM 662 N N . ALA A 1 83 ? -0.717 7.611 9.722 1.00 90.44 83 ALA A N 1
ATOM 663 C CA . ALA A 1 83 ? -1.665 6.505 9.891 1.00 90.44 83 ALA A CA 1
ATOM 664 C C . ALA A 1 83 ? -2.088 5.876 8.553 1.00 90.44 83 ALA A C 1
ATOM 666 O O . ALA A 1 83 ? -2.788 4.870 8.525 1.00 90.44 83 ALA A O 1
ATOM 667 N N . HIS A 1 84 ? -1.676 6.448 7.419 1.00 88.94 84 HIS A N 1
ATOM 668 C CA . HIS A 1 84 ? -2.109 5.973 6.108 1.00 88.94 84 HIS A CA 1
ATOM 669 C C . HIS A 1 84 ? -1.767 4.492 5.859 1.00 88.94 84 HIS A C 1
ATOM 671 O O . HIS A 1 84 ? -2.604 3.750 5.350 1.00 88.94 84 HIS A O 1
ATOM 677 N N . GLY A 1 85 ? -0.576 4.044 6.273 1.00 88.88 85 GLY A N 1
ATOM 678 C CA . GLY A 1 85 ? -0.144 2.654 6.093 1.00 88.88 85 GLY A CA 1
ATOM 679 C C . GLY A 1 85 ? -0.943 1.645 6.926 1.00 88.88 85 GLY A C 1
ATOM 680 O O . GLY A 1 85 ? -1.310 0.587 6.421 1.00 88.88 85 GLY A O 1
ATOM 681 N N . SER A 1 86 ? -1.268 1.979 8.177 1.00 92.69 86 SER A N 1
ATOM 682 C CA . SER A 1 86 ? -2.069 1.109 9.048 1.00 92.69 86 SER A CA 1
ATOM 683 C C . SER A 1 86 ? -3.526 1.035 8.600 1.00 92.69 86 SER A C 1
ATOM 685 O O . SER A 1 86 ? -4.113 -0.042 8.628 1.00 92.69 86 SER A O 1
ATOM 687 N N . LEU A 1 87 ? -4.096 2.130 8.092 1.00 92.00 87 LEU A N 1
ATOM 688 C CA . LEU A 1 87 ? -5.431 2.113 7.485 1.00 92.00 87 LEU A CA 1
ATOM 689 C C . LEU A 1 87 ? -5.459 1.286 6.203 1.00 92.00 87 LEU A C 1
ATOM 691 O O . LEU A 1 87 ? -6.394 0.521 5.998 1.00 92.00 87 LEU A O 1
ATOM 695 N N . TYR A 1 88 ? -4.435 1.408 5.353 1.00 90.00 88 TYR A N 1
ATOM 696 C CA . TYR A 1 88 ? -4.318 0.585 4.151 1.00 90.00 88 TYR A CA 1
ATOM 697 C C . TYR A 1 88 ? -4.325 -0.908 4.501 1.00 90.00 88 TYR A C 1
ATOM 699 O O . TYR A 1 88 ? -5.098 -1.674 3.926 1.00 90.00 88 TYR A O 1
ATOM 707 N N . LEU A 1 89 ? -3.519 -1.303 5.492 1.00 92.88 89 LEU A N 1
ATOM 708 C CA . LEU A 1 89 ? -3.464 -2.682 5.969 1.00 92.88 89 LEU A CA 1
ATOM 709 C C . LEU A 1 89 ? -4.802 -3.135 6.574 1.00 92.88 89 LEU A C 1
ATOM 711 O O . LEU A 1 89 ? -5.262 -4.234 6.280 1.00 92.88 89 LEU A O 1
ATOM 715 N N . PHE A 1 90 ? -5.466 -2.269 7.342 1.00 95.00 90 PHE A N 1
ATOM 716 C CA . PHE A 1 90 ? -6.775 -2.561 7.924 1.00 95.00 90 PHE A CA 1
ATOM 717 C C . PHE A 1 90 ? -7.831 -2.847 6.848 1.00 95.00 90 PHE A C 1
ATOM 719 O O . PHE A 1 90 ? -8.532 -3.853 6.914 1.00 95.00 90 PHE A O 1
ATOM 726 N N . GLY A 1 91 ? -7.907 -2.015 5.806 1.00 94.31 91 GLY A N 1
ATOM 727 C CA . GLY A 1 91 ? -8.818 -2.252 4.683 1.00 94.31 91 GLY A CA 1
ATOM 728 C C . GLY A 1 91 ? -8.491 -3.527 3.905 1.00 94.31 91 GLY A C 1
ATOM 729 O O . GLY A 1 91 ? -9.407 -4.221 3.464 1.00 94.31 91 GLY A O 1
ATOM 730 N N . ALA A 1 92 ? -7.202 -3.855 3.766 1.00 92.88 92 ALA A N 1
ATOM 731 C CA . ALA A 1 92 ? -6.760 -5.089 3.126 1.00 92.88 92 ALA A CA 1
ATOM 732 C C . ALA A 1 92 ? -7.185 -6.333 3.919 1.00 92.88 92 ALA A C 1
ATOM 734 O O . ALA A 1 92 ? -7.686 -7.276 3.311 1.00 92.88 92 ALA A O 1
ATOM 735 N N . TYR A 1 93 ? -7.061 -6.321 5.251 1.00 94.31 93 TYR A N 1
ATOM 736 C CA . TYR A 1 93 ? -7.526 -7.419 6.102 1.00 94.31 93 TYR A CA 1
ATOM 737 C C . TYR A 1 93 ? -9.036 -7.634 6.002 1.00 94.31 93 TYR A C 1
ATOM 739 O O . TYR A 1 93 ? -9.481 -8.755 5.777 1.00 94.31 93 TYR A O 1
ATOM 747 N N . ILE A 1 94 ? -9.824 -6.558 6.065 1.00 95.44 94 ILE A N 1
ATOM 748 C CA . ILE A 1 94 ? -11.281 -6.643 5.891 1.00 95.44 94 ILE A CA 1
ATOM 749 C C . ILE A 1 94 ? -11.638 -7.192 4.505 1.00 95.44 94 ILE A C 1
ATOM 751 O O . ILE A 1 94 ? -12.488 -8.071 4.375 1.00 95.44 94 ILE A O 1
ATOM 755 N N . GLY A 1 95 ? -10.982 -6.694 3.454 1.00 95.56 95 GLY A N 1
ATOM 756 C CA . GLY A 1 95 ? -11.204 -7.186 2.098 1.00 95.56 95 GLY A CA 1
ATOM 757 C C . GLY A 1 95 ? -10.813 -8.656 1.931 1.00 95.56 95 GLY A C 1
ATOM 758 O O . GLY A 1 95 ? -11.509 -9.392 1.228 1.00 95.56 95 GLY A O 1
ATOM 759 N N . TYR A 1 96 ? -9.741 -9.088 2.597 1.00 94.00 96 TYR A N 1
ATOM 760 C CA . TYR A 1 96 ? -9.303 -10.479 2.639 1.00 94.00 96 TYR A CA 1
ATOM 761 C C . TYR A 1 96 ? -10.348 -11.370 3.320 1.00 94.00 96 TYR A C 1
ATOM 763 O O . TYR A 1 96 ? -10.819 -12.308 2.682 1.00 94.00 96 TYR A O 1
ATOM 771 N N . GLU A 1 97 ? -10.799 -11.029 4.532 1.00 94.00 97 GLU A N 1
ATOM 772 C CA . GLU A 1 97 ? -11.826 -11.802 5.248 1.00 94.00 97 GLU A CA 1
ATOM 773 C C . GLU A 1 97 ? -13.121 -11.919 4.448 1.00 94.00 97 GLU A C 1
ATOM 775 O O . GLU A 1 97 ? -13.682 -13.002 4.299 1.00 94.00 97 GLU A O 1
ATOM 780 N N . VAL A 1 98 ? -13.599 -10.812 3.876 1.00 96.12 98 VAL A N 1
ATOM 781 C CA . VAL A 1 98 ? -14.827 -10.831 3.074 1.00 96.12 98 VAL A CA 1
ATOM 782 C C . VAL A 1 98 ? -14.641 -11.672 1.813 1.00 96.12 98 VAL A C 1
ATOM 784 O O . VAL A 1 98 ? -15.563 -12.387 1.416 1.00 96.12 98 VAL A O 1
ATOM 787 N N . THR A 1 99 ? -13.465 -11.632 1.184 1.00 96.50 99 THR A N 1
ATOM 788 C CA . THR A 1 99 ? -13.168 -12.487 0.025 1.00 96.50 99 THR A CA 1
ATOM 789 C C . THR A 1 99 ? -13.123 -13.959 0.422 1.00 96.50 99 THR A C 1
ATOM 791 O O . THR A 1 99 ? -13.656 -14.787 -0.312 1.00 96.50 99 THR A O 1
ATOM 794 N N . GLU A 1 100 ? -12.541 -14.288 1.574 1.00 94.50 100 GLU A N 1
ATOM 795 C CA . GLU A 1 100 ? -12.479 -15.654 2.099 1.00 94.50 100 GLU A CA 1
ATOM 796 C C . GLU A 1 100 ? -13.878 -16.195 2.430 1.00 94.50 100 GLU A C 1
ATOM 798 O O . GLU A 1 100 ? -14.215 -17.315 2.051 1.00 94.50 100 GLU A O 1
ATOM 803 N N . LEU A 1 101 ? -14.735 -15.370 3.042 1.00 94.56 101 LEU A N 1
ATOM 804 C CA . LEU A 1 101 ? -16.102 -15.745 3.413 1.00 94.56 101 LEU A CA 1
ATOM 805 C C . LEU A 1 101 ? -17.052 -15.859 2.212 1.00 94.56 101 LEU A C 1
ATOM 807 O O . LEU A 1 101 ? -17.931 -16.719 2.198 1.00 94.56 101 LEU A O 1
ATOM 811 N N . THR A 1 102 ? -16.922 -14.980 1.216 1.00 95.56 102 THR A N 1
ATOM 812 C CA . THR A 1 102 ? -17.856 -14.918 0.072 1.00 95.56 102 THR A CA 1
ATOM 813 C C . THR A 1 102 ? -17.361 -15.662 -1.166 1.00 95.56 102 THR A C 1
ATOM 815 O O . THR A 1 102 ? -18.150 -15.946 -2.068 1.00 95.56 102 THR A O 1
ATOM 818 N N . GLY A 1 103 ? -16.056 -15.926 -1.263 1.00 93.50 103 GLY A N 1
ATOM 819 C CA . GLY A 1 103 ? -15.392 -16.395 -2.481 1.00 93.50 103 GLY A CA 1
ATOM 820 C C . GLY A 1 103 ? -15.341 -15.353 -3.608 1.00 93.50 103 GLY A C 1
ATOM 821 O O . GLY A 1 103 ? -14.889 -15.665 -4.711 1.00 93.50 103 GLY A O 1
ATOM 822 N N . GLN A 1 104 ? -15.811 -14.120 -3.375 1.00 94.19 104 GLN A N 1
ATOM 823 C CA . GLN A 1 104 ? -15.932 -13.080 -4.396 1.00 94.19 104 GLN A CA 1
ATOM 824 C C . GLN A 1 104 ? -15.004 -11.900 -4.106 1.00 94.19 104 GLN A C 1
ATOM 826 O O . GLN A 1 104 ? -15.282 -11.052 -3.259 1.00 94.19 104 GLN A O 1
ATOM 831 N N . TRP A 1 105 ? -13.936 -11.783 -4.897 1.00 92.50 105 TRP A N 1
ATOM 832 C CA . TRP A 1 105 ? -12.940 -10.721 -4.721 1.00 92.50 105 TRP A CA 1
ATOM 833 C C . TRP A 1 105 ? -13.518 -9.303 -4.888 1.00 92.50 105 TRP A C 1
ATOM 835 O O . TRP A 1 105 ? -13.081 -8.384 -4.200 1.00 92.50 105 TRP A O 1
ATOM 845 N N . LEU A 1 106 ? -14.531 -9.109 -5.749 1.00 95.00 106 LEU A N 1
ATOM 846 C CA . LEU A 1 106 ? -15.181 -7.799 -5.911 1.00 95.00 106 LEU A CA 1
ATOM 847 C C . LEU A 1 106 ? -15.892 -7.352 -4.630 1.00 95.00 106 LEU A C 1
ATOM 849 O O . LEU A 1 106 ? -15.850 -6.168 -4.298 1.00 95.00 106 LEU A O 1
ATOM 853 N N . LEU A 1 107 ? -16.532 -8.282 -3.912 1.00 94.81 107 LEU A N 1
ATOM 854 C CA . LEU A 1 107 ? -17.184 -7.971 -2.641 1.00 94.81 107 LEU A CA 1
ATOM 855 C C . LEU A 1 107 ? -16.152 -7.623 -1.571 1.00 94.81 107 LEU A C 1
ATOM 857 O O . LEU A 1 107 ? -16.371 -6.676 -0.820 1.00 94.81 107 LEU A O 1
ATOM 861 N N . GLY A 1 108 ? -15.007 -8.312 -1.555 1.00 95.94 108 GLY A N 1
ATOM 862 C CA . GLY A 1 108 ? -13.883 -7.958 -0.690 1.00 95.94 108 GLY A CA 1
ATOM 863 C C . GLY A 1 108 ? -13.374 -6.539 -0.932 1.00 95.94 108 GLY A C 1
ATOM 864 O O . GLY A 1 108 ? -13.252 -5.753 0.007 1.00 95.94 108 GLY A O 1
ATOM 865 N N . VAL A 1 109 ? -13.155 -6.168 -2.197 1.00 93.75 109 VAL A N 1
ATOM 866 C CA . VAL A 1 109 ? -12.728 -4.806 -2.565 1.00 93.75 109 VAL A CA 1
ATOM 867 C C . VAL A 1 109 ? -13.774 -3.765 -2.160 1.00 93.75 109 VAL A C 1
ATOM 869 O O . VAL A 1 109 ? -13.423 -2.744 -1.569 1.00 93.75 109 VAL A O 1
ATOM 872 N N . ALA A 1 110 ? -15.056 -4.020 -2.437 1.00 96.31 110 ALA A N 1
ATOM 873 C CA . ALA A 1 110 ? -16.137 -3.105 -2.077 1.00 96.31 110 ALA A CA 1
ATOM 874 C C . ALA A 1 110 ? -16.254 -2.927 -0.555 1.00 96.31 110 ALA A C 1
ATOM 876 O O . ALA A 1 110 ? -16.378 -1.799 -0.077 1.00 96.31 110 ALA A O 1
ATOM 877 N N . ALA A 1 111 ? -16.166 -4.016 0.209 1.00 96.56 111 ALA A N 1
ATOM 878 C CA . ALA A 1 111 ? -16.227 -3.979 1.663 1.00 96.56 111 ALA A CA 1
ATOM 879 C C . ALA A 1 111 ? -15.033 -3.230 2.267 1.00 96.56 111 ALA A C 1
ATOM 881 O O . ALA A 1 111 ? -15.235 -2.317 3.068 1.00 96.56 111 ALA A O 1
ATOM 882 N N . GLY A 1 112 ? -13.806 -3.545 1.836 1.00 95.75 112 GLY A N 1
ATOM 883 C CA . GLY A 1 112 ? -12.600 -2.846 2.288 1.00 95.75 112 GLY A CA 1
ATOM 884 C C . GLY A 1 112 ? -12.661 -1.343 1.996 1.00 95.75 112 GLY A C 1
ATOM 885 O O . GLY A 1 112 ? -12.370 -0.527 2.873 1.00 95.75 112 GLY A O 1
ATOM 886 N N . PHE A 1 113 ? -13.125 -0.961 0.800 1.00 94.38 113 PHE A N 1
ATOM 887 C CA . PHE A 1 113 ? -13.327 0.442 0.431 1.00 94.38 113 PHE A CA 1
ATOM 888 C C . PHE A 1 113 ? -14.364 1.138 1.320 1.00 94.38 113 PHE A C 1
ATOM 890 O O . PHE A 1 113 ? -14.090 2.214 1.851 1.00 94.38 113 PHE A O 1
ATOM 897 N N . LEU A 1 114 ? -15.543 0.535 1.506 1.00 97.00 114 LEU A N 1
ATOM 898 C CA . LEU A 1 114 ? -16.620 1.122 2.309 1.00 97.00 114 LEU A CA 1
ATOM 899 C C . LEU A 1 114 ? -16.209 1.288 3.773 1.00 97.00 114 LEU A C 1
ATOM 901 O O . LEU A 1 114 ? -16.427 2.353 4.353 1.00 97.00 114 LEU A O 1
ATOM 905 N N . VAL A 1 115 ? -15.576 0.271 4.359 1.00 96.50 115 VAL A N 1
ATOM 906 C CA . VAL A 1 115 ? -15.103 0.329 5.746 1.00 96.50 115 VAL A CA 1
ATOM 907 C C . VAL A 1 115 ? -14.049 1.422 5.907 1.00 96.50 115 VAL A C 1
ATOM 909 O O . VAL A 1 115 ? -14.171 2.246 6.814 1.00 96.50 115 VAL A O 1
ATOM 912 N N . LEU A 1 116 ? -13.064 1.513 5.006 1.00 95.00 116 LEU A N 1
ATOM 913 C CA . LEU A 1 116 ? -12.070 2.586 5.082 1.00 95.00 116 LEU A CA 1
ATOM 914 C C . LEU A 1 116 ? -12.642 3.974 4.819 1.00 95.00 116 LEU A C 1
ATOM 916 O O . LEU A 1 116 ? -12.195 4.926 5.456 1.00 95.00 116 LEU A O 1
ATOM 920 N N . ALA A 1 117 ? -13.632 4.111 3.938 1.00 94.62 117 ALA A N 1
ATOM 921 C CA . ALA A 1 117 ? -14.309 5.385 3.728 1.00 94.62 117 ALA A CA 1
ATOM 922 C C . ALA A 1 117 ? -14.972 5.872 5.026 1.00 94.62 117 ALA A C 1
ATOM 924 O O . ALA A 1 117 ? -14.817 7.034 5.406 1.00 94.62 117 ALA A O 1
ATOM 925 N N . VAL A 1 118 ? -15.646 4.972 5.749 1.00 96.56 118 VAL A N 1
ATOM 926 C CA . VAL A 1 118 ? -16.269 5.282 7.042 1.00 96.56 118 VAL A CA 1
ATOM 927 C C . VAL A 1 118 ? -15.215 5.605 8.103 1.00 96.56 118 VAL A C 1
ATOM 929 O O . VAL A 1 118 ? -15.318 6.637 8.763 1.00 96.56 118 VAL A O 1
ATOM 932 N N . VAL A 1 119 ? -14.176 4.778 8.250 1.00 94.75 119 VAL A N 1
ATOM 933 C CA . VAL A 1 119 ? -13.099 5.013 9.231 1.00 94.75 119 VAL A CA 1
ATOM 934 C C . VAL A 1 119 ? -12.372 6.330 8.953 1.00 94.75 119 VAL A C 1
ATOM 936 O O . VAL A 1 119 ? -12.152 7.120 9.870 1.00 94.75 119 VAL A O 1
ATOM 939 N N . GLY A 1 120 ? -12.049 6.609 7.690 1.00 91.81 120 GLY A N 1
ATOM 940 C CA . GLY A 1 120 ? -11.419 7.858 7.270 1.00 91.81 120 GLY A CA 1
ATOM 941 C C . GLY A 1 120 ? -12.287 9.077 7.578 1.00 91.81 120 GLY A C 1
ATOM 942 O O . GLY A 1 120 ? -11.786 10.063 8.121 1.00 91.81 120 GLY A O 1
ATOM 943 N N . LEU A 1 121 ? -13.596 8.994 7.318 1.00 94.00 121 LEU A N 1
ATOM 944 C CA . LEU A 1 121 ? -14.547 10.052 7.662 1.00 94.00 121 LEU A CA 1
ATOM 945 C C . LEU A 1 121 ? -14.612 10.287 9.178 1.00 94.00 121 LEU A C 1
ATOM 947 O O . LEU A 1 121 ? -14.578 11.435 9.629 1.00 94.00 121 LEU A O 1
ATOM 951 N N . LEU A 1 122 ? -14.663 9.214 9.971 1.00 94.56 122 LEU A N 1
ATOM 952 C CA . LEU A 1 122 ? -14.661 9.305 11.431 1.00 94.56 122 LEU A CA 1
ATOM 953 C C . LEU A 1 122 ? -13.382 9.964 11.943 1.00 94.56 122 LEU A C 1
ATOM 955 O O . LEU A 1 122 ? -13.460 10.891 12.746 1.00 94.56 122 LEU A O 1
ATOM 959 N N . MET A 1 123 ? -12.212 9.563 11.447 1.00 91.56 123 MET A N 1
ATOM 960 C CA . MET A 1 123 ? -10.951 10.208 11.818 1.00 91.56 123 MET A CA 1
ATOM 961 C C . MET A 1 123 ? -10.908 11.683 11.414 1.00 91.56 123 MET A C 1
ATOM 963 O O . MET A 1 123 ? -10.461 12.514 12.206 1.00 91.56 123 MET A O 1
ATOM 967 N N . GLN A 1 124 ? -11.402 12.030 10.223 1.00 90.62 124 GLN A N 1
ATOM 968 C CA . GLN A 1 124 ? -11.450 13.419 9.775 1.00 90.62 124 GLN A CA 1
ATOM 969 C C . GLN A 1 124 ? -12.272 14.279 10.742 1.00 90.62 124 GLN A C 1
ATOM 971 O O . GLN A 1 124 ? -11.819 15.341 11.168 1.00 90.62 124 GLN A O 1
ATOM 976 N N . ILE A 1 125 ? -13.464 13.818 11.127 1.00 92.38 125 ILE A N 1
ATOM 977 C CA . ILE A 1 125 ? -14.387 14.578 11.982 1.00 92.38 125 ILE A CA 1
ATOM 978 C C . ILE A 1 125 ? -13.923 14.594 13.445 1.00 92.38 125 ILE A C 1
ATOM 980 O O . ILE A 1 125 ? -14.044 15.618 14.128 1.00 92.38 125 ILE A O 1
ATOM 984 N N . LEU A 1 126 ? -13.441 13.459 13.953 1.00 92.19 126 LEU A N 1
ATOM 985 C CA . LEU A 1 126 ? -13.104 13.294 15.365 1.00 92.19 126 LEU A CA 1
ATOM 986 C C . LEU A 1 126 ? -11.725 13.859 15.696 1.00 92.19 126 LEU A C 1
ATOM 988 O O . LEU A 1 126 ? -11.581 14.527 16.721 1.00 92.19 126 LEU A O 1
ATOM 992 N N . VAL A 1 127 ? -10.748 13.629 14.821 1.00 89.88 127 VAL A N 1
ATOM 993 C CA . VAL A 1 127 ? -9.337 13.907 15.081 1.00 89.88 127 VAL A CA 1
ATOM 994 C C . VAL A 1 127 ? -8.862 15.096 14.258 1.00 89.88 127 VAL A C 1
ATOM 996 O O . VAL A 1 127 ? -8.554 16.138 14.831 1.00 89.88 127 VAL A O 1
ATOM 999 N N . PHE A 1 128 ? -8.830 14.979 12.928 1.00 86.75 128 PHE A N 1
ATOM 1000 C CA . PHE A 1 128 ? -8.111 15.950 12.096 1.00 86.75 128 PHE A CA 1
ATOM 1001 C C . PHE A 1 128 ? -8.734 17.342 12.129 1.00 86.75 128 PHE A C 1
ATOM 1003 O O . PHE A 1 128 ? -8.010 18.302 12.367 1.00 86.75 128 PHE A O 1
ATOM 1010 N N . ARG A 1 129 ? -10.065 17.459 12.062 1.00 87.31 129 ARG A N 1
ATOM 1011 C CA . ARG A 1 129 ? -10.756 18.757 12.155 1.00 87.31 129 ARG A CA 1
ATOM 1012 C C . ARG A 1 129 ? -10.485 19.505 13.470 1.00 87.31 129 ARG A C 1
ATOM 1014 O O . ARG A 1 129 ? -10.612 20.720 13.521 1.00 87.31 129 ARG A O 1
ATOM 1021 N N . ARG A 1 130 ? -10.133 18.803 14.556 1.00 86.50 130 ARG A N 1
ATOM 1022 C CA . ARG A 1 130 ? -9.796 19.425 15.856 1.00 86.50 130 ARG A CA 1
ATOM 1023 C C . ARG A 1 130 ? -8.335 19.864 15.963 1.00 86.50 130 ARG A C 1
ATOM 1025 O O . ARG A 1 130 ? -7.987 20.546 16.925 1.00 86.50 130 ARG A O 1
ATOM 1032 N N . LEU A 1 131 ? -7.492 19.421 15.036 1.00 85.94 131 LEU A N 1
ATOM 1033 C CA . LEU A 1 131 ? -6.044 19.629 15.037 1.00 85.94 131 LEU A CA 1
ATOM 1034 C C . LEU A 1 131 ? -5.580 20.468 13.838 1.00 85.94 131 LEU A C 1
ATOM 1036 O O . LEU A 1 131 ? -4.379 20.644 13.652 1.00 85.94 131 LEU A O 1
ATOM 1040 N N . GLU A 1 132 ? -6.514 20.981 13.033 1.00 83.00 132 GLU A N 1
ATOM 1041 C CA . GLU A 1 132 ? -6.211 21.858 11.903 1.00 83.00 132 GLU A CA 1
ATOM 1042 C C . GLU A 1 132 ? -5.405 23.083 12.361 1.00 83.00 132 GLU A C 1
ATOM 1044 O O . GLU A 1 132 ? -5.778 23.772 13.311 1.00 83.00 132 GLU A O 1
ATOM 1049 N N . GLY A 1 133 ? -4.293 23.346 11.669 1.00 82.31 133 GLY A N 1
ATOM 1050 C CA . GLY A 1 133 ? -3.395 24.472 11.942 1.00 82.31 133 GLY A CA 1
ATOM 1051 C C . GLY A 1 133 ? -2.164 24.142 12.795 1.00 82.31 133 GLY A C 1
ATOM 1052 O O . GLY A 1 133 ? -1.283 24.992 12.895 1.00 82.31 133 GLY A O 1
ATOM 1053 N N . ASP A 1 134 ? -2.064 22.935 13.366 1.00 87.31 134 ASP A N 1
ATOM 1054 C CA . ASP A 1 134 ? -0.883 22.464 14.108 1.00 87.31 134 ASP A CA 1
ATOM 1055 C C . ASP A 1 134 ? -0.351 21.145 13.518 1.00 87.31 134 ASP A C 1
ATOM 1057 O O . ASP A 1 134 ? -0.711 20.040 13.943 1.00 87.31 134 ASP A O 1
ATOM 1061 N N . ASP A 1 135 ? 0.525 21.276 12.517 1.00 85.69 135 ASP A N 1
ATOM 1062 C CA . ASP A 1 135 ? 1.077 20.152 11.751 1.00 85.69 135 ASP A CA 1
ATOM 1063 C C . ASP A 1 135 ? 1.851 19.157 12.633 1.00 85.69 135 ASP A C 1
ATOM 1065 O O . ASP A 1 135 ? 1.798 17.941 12.410 1.00 85.69 135 ASP A O 1
ATOM 1069 N N . LEU A 1 136 ? 2.551 19.645 13.667 1.00 88.31 136 LEU A N 1
ATOM 1070 C CA . LEU A 1 136 ? 3.323 18.793 14.573 1.00 88.31 136 LEU A CA 1
ATOM 1071 C C . LEU A 1 136 ? 2.386 17.930 15.419 1.00 88.31 136 LEU A C 1
ATOM 1073 O O . LEU A 1 136 ? 2.565 16.710 15.505 1.00 88.31 136 LEU A O 1
ATOM 1077 N N . ARG A 1 137 ? 1.358 18.544 16.013 1.00 90.25 137 ARG A N 1
ATOM 1078 C CA . ARG A 1 137 ? 0.373 17.825 16.826 1.00 90.25 137 ARG A CA 1
ATOM 1079 C C . ARG A 1 137 ? -0.430 16.837 15.989 1.00 90.25 137 ARG A C 1
ATOM 1081 O O . ARG A 1 137 ? -0.669 15.719 16.446 1.00 90.25 137 ARG A O 1
ATOM 1088 N N . GLN A 1 138 ? -0.797 17.208 14.764 1.00 89.69 138 GLN A N 1
ATOM 1089 C CA . GLN A 1 138 ? -1.458 16.296 13.837 1.00 89.69 138 GLN A CA 1
ATOM 1090 C C . GLN A 1 138 ? -0.571 15.083 13.526 1.00 89.69 138 GLN A C 1
ATOM 1092 O O . GLN A 1 138 ? -1.032 13.946 13.633 1.00 89.69 138 GLN A O 1
ATOM 1097 N N . THR A 1 139 ? 0.708 15.309 13.221 1.00 90.19 139 THR A N 1
ATOM 1098 C CA . THR A 1 139 ? 1.662 14.232 12.923 1.00 90.19 139 THR A CA 1
ATOM 1099 C C . THR A 1 139 ? 1.811 13.279 14.113 1.00 90.19 139 THR A C 1
ATOM 1101 O O . THR A 1 139 ? 1.640 12.071 13.949 1.00 90.19 139 THR A O 1
ATOM 1104 N N . LEU A 1 140 ? 2.026 13.796 15.328 1.00 93.12 140 LEU A N 1
ATOM 1105 C CA . LEU A 1 140 ? 2.146 12.983 16.549 1.00 93.12 140 LEU A CA 1
ATOM 1106 C C . LEU A 1 140 ? 0.904 12.121 16.806 1.00 93.12 140 LEU A C 1
ATOM 1108 O O . LEU A 1 140 ? 1.020 10.940 17.137 1.00 93.12 140 LEU A O 1
ATOM 1112 N N . VAL A 1 141 ? -0.289 12.684 16.606 1.00 92.75 141 VAL A N 1
ATOM 1113 C CA . VAL A 1 141 ? -1.539 11.933 16.757 1.00 92.75 141 VAL A CA 1
ATOM 1114 C C . VAL A 1 141 ? -1.670 10.851 15.686 1.00 92.75 141 VAL A C 1
ATOM 1116 O O . VAL A 1 141 ? -2.073 9.736 16.008 1.00 92.75 141 VAL A O 1
ATOM 1119 N N . THR A 1 142 ? -1.282 11.120 14.435 1.00 92.88 142 THR A N 1
ATOM 1120 C CA . THR A 1 142 ? -1.311 10.090 13.379 1.00 92.88 142 THR A CA 1
ATOM 1121 C C . THR A 1 142 ? -0.346 8.940 13.655 1.00 92.88 142 THR A C 1
ATOM 1123 O O . THR A 1 142 ? -0.684 7.797 13.363 1.00 92.88 142 THR A O 1
ATOM 1126 N N . ILE A 1 143 ? 0.809 9.202 14.278 1.00 93.69 143 ILE A N 1
ATOM 1127 C CA . ILE A 1 143 ? 1.719 8.145 14.743 1.00 93.69 143 ILE A CA 1
ATOM 1128 C C . ILE A 1 143 ? 1.026 7.291 15.804 1.00 93.69 143 ILE A C 1
ATOM 1130 O O . ILE A 1 143 ? 0.998 6.070 15.675 1.00 93.69 143 ILE A O 1
ATOM 1134 N N . GLY A 1 144 ? 0.425 7.925 16.817 1.00 94.69 144 GLY A N 1
ATOM 1135 C CA . GLY A 1 144 ? -0.293 7.217 17.879 1.00 94.69 144 GLY A CA 1
ATOM 1136 C C . GLY A 1 144 ? -1.433 6.350 17.341 1.00 94.69 144 GLY A C 1
ATOM 1137 O O . GLY A 1 144 ? -1.531 5.178 17.693 1.00 94.69 144 GLY A O 1
ATOM 1138 N N . ILE A 1 145 ? -2.242 6.890 16.423 1.00 94.69 145 ILE A N 1
ATOM 1139 C CA . ILE A 1 145 ? -3.297 6.130 15.735 1.00 94.69 145 ILE A CA 1
ATOM 1140 C C . ILE A 1 145 ? -2.700 4.952 14.971 1.00 94.69 145 ILE A C 1
ATOM 1142 O O . ILE A 1 145 ? -3.259 3.861 15.016 1.00 94.69 145 ILE A O 1
ATOM 1146 N N . SER A 1 146 ? -1.569 5.153 14.291 1.00 94.31 146 SER A N 1
ATOM 1147 C CA . SER A 1 146 ? -0.937 4.095 13.510 1.00 94.31 146 SER A CA 1
ATOM 1148 C C . SER A 1 146 ? -0.483 2.921 14.374 1.00 94.31 146 SER A C 1
ATOM 1150 O O . SER A 1 146 ? -0.738 1.774 14.014 1.00 94.31 146 SER A O 1
ATOM 1152 N N . ILE A 1 147 ? 0.122 3.207 15.531 1.00 94.94 147 ILE A N 1
ATOM 1153 C CA . ILE A 1 147 ? 0.559 2.189 16.498 1.00 94.94 147 ILE A CA 1
ATOM 1154 C C . ILE A 1 147 ? -0.652 1.436 17.056 1.00 94.94 147 ILE A C 1
ATOM 1156 O O . ILE A 1 147 ? -0.698 0.215 16.977 1.00 94.94 147 ILE A O 1
ATOM 1160 N N . VAL A 1 148 ? -1.673 2.156 17.536 1.00 95.19 148 VAL A N 1
ATOM 1161 C CA . VAL A 1 148 ? -2.886 1.532 18.092 1.00 95.19 148 VAL A CA 1
ATOM 1162 C C . VAL A 1 148 ? -3.598 0.673 17.047 1.00 95.19 148 VAL A C 1
ATOM 1164 O O . VAL A 1 148 ? -4.026 -0.436 17.350 1.00 95.19 148 VAL A O 1
ATOM 1167 N N . ALA A 1 149 ? -3.715 1.155 15.809 1.00 94.44 149 ALA A N 1
ATOM 1168 C CA . ALA A 1 149 ? -4.315 0.388 14.725 1.00 94.44 149 ALA A CA 1
ATOM 1169 C C . ALA A 1 149 ? -3.496 -0.870 14.400 1.00 94.44 149 ALA A C 1
ATOM 1171 O O . ALA A 1 149 ? -4.080 -1.933 14.203 1.00 94.44 149 ALA A O 1
ATOM 1172 N N . ALA A 1 150 ? -2.164 -0.768 14.364 1.00 93.12 150 ALA A N 1
ATOM 1173 C CA . ALA A 1 150 ? -1.284 -1.913 14.146 1.00 93.12 150 ALA A CA 1
ATOM 1174 C C . ALA A 1 150 ? -1.444 -2.978 15.240 1.00 93.12 150 ALA A C 1
ATOM 1176 O O . ALA A 1 150 ? -1.633 -4.150 14.917 1.00 93.12 150 ALA A O 1
ATOM 1177 N N . ASP A 1 151 ? -1.460 -2.567 16.507 1.00 94.06 151 ASP A N 1
ATOM 1178 C CA . ASP A 1 151 ? -1.634 -3.476 17.642 1.00 94.06 151 ASP A CA 1
ATOM 1179 C C . ASP A 1 151 ? -3.020 -4.134 17.640 1.00 94.06 151 ASP A C 1
ATOM 1181 O O . ASP A 1 151 ? -3.133 -5.341 17.858 1.00 94.06 151 ASP A O 1
ATOM 1185 N N . LEU A 1 152 ? -4.077 -3.375 17.325 1.00 94.06 152 LEU A N 1
ATOM 1186 C CA . LEU A 1 152 ? -5.426 -3.925 17.166 1.00 94.06 152 LEU A CA 1
ATOM 1187 C C . LEU A 1 152 ? -5.484 -4.962 16.043 1.00 94.06 152 LEU A C 1
ATOM 1189 O O . LEU A 1 152 ? -6.107 -6.008 16.212 1.00 94.06 152 LEU A O 1
ATOM 1193 N N . MET A 1 153 ? -4.826 -4.700 14.910 1.00 92.75 153 MET A N 1
ATOM 1194 C CA . MET A 1 153 ? -4.785 -5.657 13.808 1.00 92.75 153 MET A CA 1
ATOM 1195 C C . MET A 1 153 ? -4.031 -6.933 14.191 1.00 92.75 153 MET A C 1
ATOM 1197 O O . MET A 1 153 ? -4.506 -8.031 13.914 1.00 92.75 153 MET A O 1
ATOM 1201 N N . LEU A 1 154 ? -2.886 -6.812 14.863 1.00 91.25 154 LEU A N 1
ATOM 1202 C CA . LEU A 1 154 ? -2.152 -7.979 15.356 1.00 91.25 154 LEU A CA 1
ATOM 1203 C C . LEU A 1 154 ? -2.990 -8.796 16.342 1.00 91.25 154 LEU A C 1
ATOM 1205 O O . LEU A 1 154 ? -2.992 -10.023 16.274 1.00 91.25 154 LEU A O 1
ATOM 1209 N N . TRP A 1 155 ? -3.730 -8.131 17.226 1.00 92.06 155 TRP A N 1
ATOM 1210 C CA . TRP A 1 155 ? -4.598 -8.805 18.183 1.00 92.06 155 TRP A CA 1
ATOM 1211 C C . TRP A 1 155 ? -5.740 -9.577 17.508 1.00 92.06 155 TRP A C 1
ATOM 1213 O O . TRP A 1 155 ? -6.005 -10.712 17.895 1.00 92.06 155 TRP A O 1
ATOM 1223 N N . VAL A 1 156 ? -6.381 -8.996 16.489 1.00 91.44 156 VAL A N 1
ATOM 1224 C CA . VAL A 1 156 ? -7.523 -9.614 15.795 1.00 91.44 156 VAL A CA 1
ATOM 1225 C C . VAL A 1 156 ? -7.087 -10.712 14.818 1.00 91.44 156 VAL A C 1
ATOM 1227 O O . VAL A 1 156 ? -7.654 -11.800 14.848 1.00 91.44 156 VAL A O 1
ATOM 1230 N N . TRP A 1 157 ? -6.088 -10.451 13.969 1.00 89.19 157 TRP A N 1
ATOM 1231 C CA . TRP A 1 157 ? -5.715 -11.351 12.866 1.00 89.19 157 TRP A CA 1
ATOM 123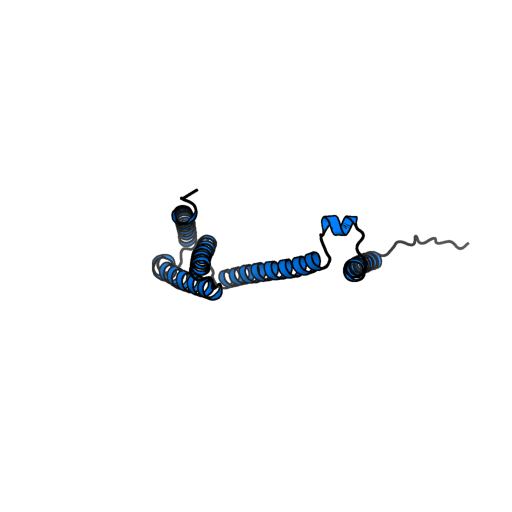2 C C . TRP A 1 157 ? -4.555 -12.294 13.186 1.00 89.19 157 TRP A C 1
ATOM 1234 O O . TRP A 1 157 ? -4.530 -13.418 12.692 1.00 89.19 157 TRP A O 1
ATOM 1244 N N . THR A 1 158 ? -3.590 -11.866 13.999 1.00 78.12 158 THR A N 1
ATOM 1245 C CA . THR A 1 158 ? -2.368 -12.647 14.265 1.00 78.12 158 THR A CA 1
ATOM 1246 C C . THR A 1 158 ? -2.432 -13.408 15.595 1.00 78.12 158 THR A C 1
ATOM 1248 O O . THR A 1 158 ? -1.741 -14.408 15.758 1.00 78.12 158 THR A O 1
ATOM 1251 N N . GLY A 1 159 ? -3.274 -12.990 16.547 1.00 59.00 159 GLY A N 1
ATOM 1252 C CA . GLY A 1 159 ? -3.311 -13.478 17.936 1.00 59.00 159 GLY A CA 1
ATOM 1253 C C . GLY A 1 159 ? -3.748 -14.934 18.182 1.00 59.00 159 GLY A C 1
ATOM 1254 O O . GLY A 1 159 ? -4.138 -15.247 19.305 1.00 59.00 159 GLY A O 1
ATOM 1255 N N . THR A 1 160 ? -3.712 -15.823 17.182 1.00 53.44 160 THR A N 1
ATOM 1256 C CA . THR A 1 160 ? -4.116 -17.241 17.317 1.00 53.44 160 THR A CA 1
ATOM 1257 C C . THR A 1 160 ? -3.120 -18.271 16.766 1.00 53.44 160 THR A C 1
ATOM 1259 O O . THR A 1 160 ? -3.480 -19.442 16.648 1.00 53.44 160 THR A O 1
ATOM 1262 N N . THR A 1 161 ? -1.864 -17.898 16.493 1.00 45.44 161 THR A N 1
ATOM 1263 C CA . THR A 1 161 ? -0.785 -18.873 16.207 1.00 45.44 161 THR A CA 1
ATOM 1264 C C . THR A 1 161 ? 0.224 -18.971 17.334 1.00 45.44 161 THR A C 1
ATOM 1266 O O . THR A 1 161 ? 0.750 -17.900 17.713 1.00 45.44 161 THR A O 1
#

Foldseek 3Di:
DDDPPDPPDQDPVNVVVVVVVVVVVVVCCLPPHDDDVVVCVVQVDPVSVVVVVVVVVVVVVVVVVVVVVVCVCVVPDVADQPLPVLLVVVLQVQLVVQCVVPVDSVRSNVRSVVVSVVVVVCCVVPPVVVCPPPRVVNRVVSVVNNVVSVVVCCVPPVVPD

pLDDT: mean 85.88, std 11.16, range [45.12, 97.0]

Secondary structure (DSSP, 8-state):
-----------HHHHHHHHHHHHHHHHHHHHHS---HHHHHHH--HHHHHHHHHHHHHHHHHHHHHHHHHHHHHHH-SS--TTHHHHHHHHHHHHHHHHHHHS-HHHHHHHHHHHHHHHHHHHIIIIIHHHTT-HHHHHHHHHHHHHHHHHHHIIIIITT-

Sequence (161 aa):
MNALEQPTGISKRQLWWLLWLLLGAVVAWLFLSIWPDWLKDVLKSKKAFVSAIFNGITLAGLYFLVASGFTLVFGLMRNVNLAHGSLYLFGAYIGYEVTELTGQWLLGVAAGFLVLAVVGLLMQILVFRRLEGDDLRQTLVTIGISIVAADLMLWVWTGTT

Radius of gyration: 26.61 Å; chains: 1; bounding box: 74×52×63 Å